Protein AF-A0A9K3D9S5-F1 (afdb_monomer)

Nearest PDB structures (foldseek):
  8j07-assembly1_5  TM=9.607E-01  e=2.608E-03  Homo sapiens
  8f8t-assembly1_T  TM=8.014E-01  e=4.742E-02  Homo sapiens
  8glv-assembly1_Ez  TM=8.903E-01  e=1.440E-01  Chlamydomonas reinhardtii
  8j07-assembly1_w  TM=8.691E-01  e=1.273E-01  Homo sapiens
  4k17-assembly2_B  TM=8.484E-01  e=1.354E-01  Mus musculus

Radius of gyration: 22.98 Å; Cα contacts (8 Å, |Δi|>4): 106; chains: 1; bounding box: 52×27×64 Å

Mean predicted aligned error: 9.35 Å

pLDDT: mean 83.6, std 6.86, range [53.78, 91.06]

Secondary structure (DSSP, 8-state):
-HHHHHHHGGG-TT--EEE-TTS--HHHHHHHHHHHHTT-SS--EEE-TTS---HHHHHHHHHHHHHHHHHHHHHHHHHHHHHHHHHHHHHHHHHHHHHHHH--

Solvent-accessible surface area (backbone atoms only — not comparable to full-atom values): 5638 Å² total; per-residue (Å²): 109,43,50,61,50,21,70,48,47,44,74,44,78,82,45,40,69,48,79,52,54,66,60,67,42,26,52,74,21,38,47,37,37,40,59,24,49,77,61,36,90,50,44,50,41,77,43,64,52,71,16,72,58,48,69,70,44,54,49,51,39,52,53,52,29,53,49,40,46,50,51,58,53,50,54,56,50,53,54,55,50,53,53,53,48,55,52,50,54,56,59,68,49,48,62,61,53,56,52,54,65,75,76,109

Structure (mmCIF, N/CA/C/O backbone):
data_AF-A0A9K3D9S5-F1
#
_entry.id   AF-A0A9K3D9S5-F1
#
loop_
_atom_site.group_PDB
_atom_site.id
_atom_site.type_symbol
_atom_site.label_atom_id
_atom_site.label_alt_id
_atom_site.label_comp_id
_atom_site.label_asym_id
_atom_site.label_entity_id
_atom_site.label_seq_id
_atom_site.pdbx_PDB_ins_code
_atom_site.Cartn_x
_atom_site.Cartn_y
_atom_site.Cartn_z
_atom_site.occupancy
_atom_site.B_iso_or_equiv
_atom_site.auth_seq_id
_atom_site.auth_comp_id
_atom_site.auth_asym_id
_atom_site.auth_atom_id
_atom_site.pdbx_PDB_model_num
ATOM 1 N N . GLY A 1 1 ? 7.074 -7.805 -15.123 1.00 76.38 1 GLY A N 1
ATOM 2 C CA . GLY A 1 1 ? 7.159 -8.098 -13.678 1.00 76.38 1 GLY A CA 1
ATOM 3 C C . GLY A 1 1 ? 6.145 -7.301 -12.881 1.00 76.38 1 GLY A C 1
ATOM 4 O O . GLY A 1 1 ? 5.080 -7.820 -12.585 1.00 76.38 1 GLY A O 1
ATOM 5 N N . ALA A 1 2 ? 6.430 -6.028 -12.593 1.00 85.56 2 ALA A N 1
ATOM 6 C CA . ALA A 1 2 ? 5.612 -5.184 -11.710 1.00 85.56 2 ALA A CA 1
ATOM 7 C C . ALA A 1 2 ? 4.119 -5.088 -12.063 1.00 85.56 2 ALA A C 1
ATOM 9 O O . ALA A 1 2 ? 3.283 -5.096 -11.172 1.00 85.56 2 ALA A O 1
ATOM 10 N N . GLN A 1 3 ? 3.771 -5.053 -13.352 1.00 89.00 3 GLN A N 1
ATOM 11 C CA . GLN A 1 3 ? 2.371 -5.039 -13.796 1.00 89.00 3 GLN A CA 1
ATOM 12 C C . GLN A 1 3 ? 1.617 -6.324 -13.430 1.00 89.00 3 GLN A C 1
ATOM 14 O O . GLN A 1 3 ? 0.450 -6.264 -13.062 1.00 89.00 3 GLN A O 1
ATOM 19 N N . ALA A 1 4 ? 2.285 -7.480 -13.488 1.00 89.12 4 ALA A N 1
ATOM 20 C CA . ALA A 1 4 ? 1.686 -8.745 -13.076 1.00 89.12 4 ALA A CA 1
ATOM 21 C C . ALA A 1 4 ? 1.451 -8.763 -11.560 1.00 89.12 4 ALA A C 1
ATOM 23 O O . ALA A 1 4 ? 0.380 -9.165 -11.119 1.00 89.12 4 ALA A O 1
ATOM 24 N N . ILE A 1 5 ? 2.412 -8.246 -10.780 1.00 87.31 5 ILE A N 1
ATOM 25 C CA . ILE A 1 5 ? 2.260 -8.068 -9.328 1.00 87.31 5 ILE A CA 1
ATOM 26 C C . ILE A 1 5 ? 1.079 -7.139 -9.039 1.00 87.31 5 ILE A C 1
ATOM 28 O O . ILE A 1 5 ? 0.200 -7.504 -8.273 1.00 87.31 5 ILE A O 1
ATOM 32 N N . ALA A 1 6 ? 1.011 -5.982 -9.702 1.00 89.25 6 ALA A N 1
ATOM 33 C CA . ALA A 1 6 ? -0.083 -5.027 -9.555 1.00 89.25 6 ALA A CA 1
ATOM 34 C C . ALA A 1 6 ? -1.460 -5.649 -9.847 1.00 89.25 6 ALA A C 1
ATOM 36 O O . ALA A 1 6 ? -2.430 -5.341 -9.167 1.00 89.25 6 ALA A O 1
ATOM 37 N N . HIS A 1 7 ? -1.554 -6.559 -10.817 1.00 90.00 7 HIS A N 1
ATOM 38 C CA . HIS A 1 7 ? -2.816 -7.219 -11.140 1.00 90.00 7 HIS A CA 1
ATOM 39 C C . HIS A 1 7 ? -3.303 -8.174 -10.037 1.00 90.00 7 HIS A C 1
ATOM 41 O O . HIS A 1 7 ? -4.504 -8.283 -9.800 1.00 90.00 7 HIS A O 1
ATOM 47 N N . ILE A 1 8 ? -2.386 -8.867 -9.355 1.00 89.19 8 ILE A N 1
ATOM 48 C CA . ILE A 1 8 ? -2.740 -9.833 -8.304 1.00 89.19 8 ILE A CA 1
ATOM 49 C C . ILE A 1 8 ? -2.792 -9.211 -6.906 1.00 89.19 8 ILE A C 1
ATOM 51 O O . ILE A 1 8 ? -3.460 -9.765 -6.036 1.00 89.19 8 ILE A O 1
ATOM 55 N N . LEU A 1 9 ? -2.130 -8.068 -6.694 1.00 87.62 9 LEU A N 1
ATOM 56 C CA . LEU A 1 9 ? -1.970 -7.422 -5.388 1.00 87.62 9 LEU A CA 1
ATOM 57 C C . LEU A 1 9 ? -3.296 -7.216 -4.629 1.00 87.62 9 LEU A C 1
ATOM 59 O O . LEU A 1 9 ? -3.349 -7.606 -3.463 1.00 87.62 9 LEU A O 1
ATOM 63 N N . PRO A 1 10 ? -4.391 -6.733 -5.258 1.00 88.25 10 PRO A N 1
ATOM 64 C CA . PRO A 1 10 ? -5.674 -6.534 -4.572 1.00 88.25 10 PRO A CA 1
ATOM 65 C C . PRO A 1 10 ? -6.316 -7.833 -4.066 1.00 88.25 10 PRO A C 1
ATOM 67 O O . PRO A 1 10 ? -7.145 -7.815 -3.163 1.00 88.25 10 PRO A O 1
ATOM 70 N N . ARG A 1 11 ? -5.944 -8.984 -4.641 1.00 88.38 11 ARG A N 1
ATOM 71 C CA . ARG A 1 11 ? -6.454 -10.302 -4.229 1.00 88.38 11 ARG A CA 1
ATOM 72 C C . ARG A 1 11 ? -5.661 -10.893 -3.062 1.00 88.38 11 ARG A C 1
ATOM 74 O O . ARG A 1 11 ? -6.085 -11.890 -2.483 1.00 88.38 11 ARG A O 1
ATOM 81 N N . MET A 1 12 ? -4.513 -10.311 -2.713 1.00 86.06 12 MET A N 1
ATOM 82 C CA . MET A 1 12 ? -3.635 -10.801 -1.650 1.00 86.06 12 MET A CA 1
ATOM 83 C C . MET A 1 12 ? -4.068 -10.235 -0.291 1.00 86.06 12 MET A C 1
ATOM 85 O O . MET A 1 12 ? -3.355 -9.455 0.333 1.00 86.06 12 MET A O 1
ATOM 89 N N . VAL A 1 13 ? -5.237 -10.671 0.186 1.00 82.62 13 VAL A N 1
ATOM 90 C CA . VAL A 1 13 ? -5.902 -10.169 1.409 1.00 82.62 13 VAL A CA 1
ATOM 91 C C . VAL A 1 13 ? -5.155 -10.429 2.720 1.00 82.62 13 VAL A C 1
ATOM 93 O O . VAL A 1 13 ? -5.596 -9.975 3.765 1.00 82.62 13 VAL A O 1
ATOM 96 N N . SER A 1 14 ? -4.046 -11.165 2.704 1.00 85.38 14 SER A N 1
ATOM 97 C CA . SER A 1 14 ? -3.205 -11.402 3.890 1.00 85.38 14 SER A CA 1
ATOM 98 C C . SER A 1 14 ? -1.841 -10.720 3.791 1.00 85.38 14 SER A C 1
ATOM 100 O O . SER A 1 14 ? -1.047 -10.796 4.726 1.00 85.38 14 SER A O 1
ATOM 102 N N . LEU A 1 15 ? -1.535 -10.080 2.659 1.00 86.12 15 LEU A N 1
ATOM 103 C CA . LEU A 1 15 ? -0.243 -9.449 2.442 1.00 86.12 15 LEU A CA 1
ATOM 104 C C . LEU A 1 15 ? -0.216 -8.095 3.155 1.00 86.12 15 LEU A C 1
ATOM 106 O O . LEU A 1 15 ? -1.026 -7.219 2.875 1.00 86.12 15 LEU A O 1
ATOM 110 N N . THR A 1 16 ? 0.729 -7.923 4.0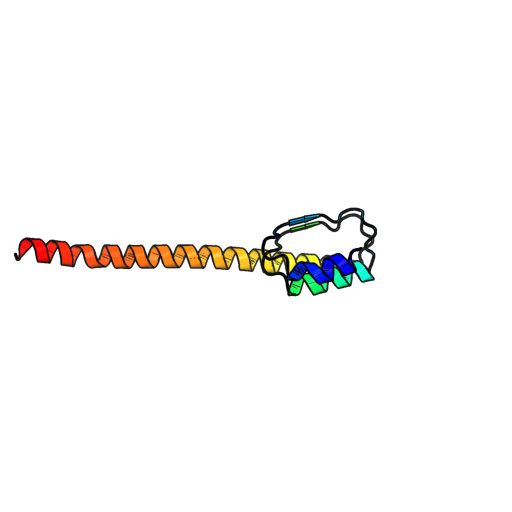76 1.00 86.75 16 THR A N 1
ATOM 111 C CA . THR A 1 16 ? 0.896 -6.680 4.849 1.00 86.75 16 THR A CA 1
ATOM 112 C C . THR A 1 16 ? 2.126 -5.891 4.417 1.00 86.75 16 THR A C 1
ATOM 114 O O . THR A 1 16 ? 2.157 -4.663 4.521 1.00 86.75 16 THR A O 1
ATOM 117 N N . SER A 1 17 ? 3.139 -6.594 3.907 1.00 87.50 17 SER A N 1
ATOM 118 C CA . SER A 1 17 ? 4.426 -6.038 3.500 1.00 87.50 17 SER A CA 1
ATOM 119 C C . SER A 1 17 ? 4.887 -6.637 2.175 1.00 87.50 17 SER A C 1
ATOM 121 O O . SER A 1 17 ? 4.879 -7.855 2.012 1.00 87.50 17 SER A O 1
ATOM 123 N N . LEU A 1 18 ? 5.339 -5.789 1.252 1.00 88.94 18 LEU A N 1
ATOM 124 C CA . LEU A 1 18 ? 5.926 -6.194 -0.025 1.00 88.94 18 LEU A CA 1
ATOM 125 C C . LEU A 1 18 ? 7.252 -5.453 -0.248 1.00 88.94 18 LEU A C 1
ATOM 127 O O . LEU A 1 18 ? 7.318 -4.231 -0.124 1.00 88.94 18 LEU A O 1
ATOM 131 N N . ASN A 1 19 ? 8.313 -6.182 -0.594 1.00 89.75 19 ASN A N 1
ATOM 132 C CA . ASN A 1 19 ? 9.593 -5.598 -0.986 1.00 89.75 19 ASN A CA 1
ATOM 133 C C . ASN A 1 19 ? 9.858 -5.891 -2.460 1.00 89.75 19 ASN A C 1
ATOM 135 O O . ASN A 1 19 ? 9.916 -7.048 -2.867 1.00 89.75 19 ASN A O 1
ATOM 139 N N . VAL A 1 20 ? 10.012 -4.832 -3.245 1.00 87.81 20 VAL A N 1
ATOM 140 C CA . VAL A 1 20 ? 10.356 -4.899 -4.667 1.00 87.81 20 VAL A CA 1
ATOM 141 C C . VAL A 1 20 ? 11.559 -4.011 -4.973 1.00 87.81 20 VAL A C 1
ATOM 143 O O . VAL A 1 20 ? 11.713 -3.542 -6.094 1.00 87.81 20 VAL A O 1
ATOM 146 N N . THR A 1 21 ? 12.420 -3.751 -3.988 1.00 89.69 21 THR A N 1
ATOM 147 C CA . THR A 1 21 ? 13.637 -2.939 -4.142 1.00 89.69 21 THR A CA 1
ATOM 148 C C . THR A 1 21 ? 14.524 -3.478 -5.265 1.00 89.69 21 THR A C 1
ATOM 150 O O . THR A 1 21 ? 14.648 -4.688 -5.406 1.00 89.69 21 THR A O 1
ATOM 153 N N . ASP A 1 22 ? 15.111 -2.585 -6.063 1.00 88.75 22 ASP A N 1
ATOM 154 C CA . ASP A 1 22 ? 16.073 -2.927 -7.125 1.00 88.75 22 ASP A CA 1
ATOM 155 C C . ASP A 1 22 ? 15.546 -3.916 -8.188 1.00 88.75 22 ASP A C 1
ATOM 157 O O . ASP A 1 22 ? 16.219 -4.850 -8.609 1.00 88.75 22 ASP A O 1
ATOM 161 N N . ASN A 1 23 ? 14.295 -3.730 -8.625 1.00 88.25 23 ASN A N 1
ATOM 162 C CA . ASN A 1 23 ? 13.643 -4.574 -9.638 1.00 88.25 23 ASN A CA 1
ATOM 163 C C . ASN A 1 23 ? 13.436 -3.863 -10.985 1.00 88.25 23 ASN A C 1
ATOM 165 O O . ASN A 1 23 ? 12.673 -4.342 -11.829 1.00 88.25 23 ASN A O 1
ATOM 169 N N . ASN A 1 24 ? 14.077 -2.706 -11.181 1.00 86.62 24 ASN A N 1
ATOM 170 C CA . ASN A 1 24 ? 13.977 -1.883 -12.388 1.00 86.62 24 ASN A CA 1
ATOM 171 C C . ASN A 1 24 ? 12.525 -1.707 -12.890 1.00 86.62 24 ASN A C 1
ATOM 173 O O . ASN A 1 24 ? 12.233 -1.818 -14.082 1.00 86.62 24 ASN A O 1
ATOM 177 N N . ILE A 1 25 ? 11.591 -1.482 -11.958 1.00 88.50 25 ILE A N 1
ATOM 178 C CA . ILE A 1 25 ? 10.145 -1.421 -12.226 1.00 88.50 25 ILE A CA 1
ATOM 179 C C . ILE A 1 25 ? 9.796 -0.344 -13.268 1.00 88.50 25 ILE A C 1
ATOM 181 O O . ILE A 1 25 ? 8.885 -0.545 -14.082 1.00 88.50 25 ILE A O 1
ATOM 185 N N . GLY A 1 26 ? 10.513 0.785 -13.235 1.00 87.56 26 GLY A N 1
ATOM 186 C CA . GLY A 1 26 ? 10.303 1.933 -14.111 1.00 87.56 26 GLY A CA 1
ATOM 187 C C . GLY A 1 26 ? 8.939 2.605 -13.915 1.00 87.56 26 GLY A C 1
ATOM 188 O O . GLY A 1 26 ? 8.112 2.196 -13.100 1.00 87.56 26 GLY A O 1
ATOM 189 N N . GLU A 1 27 ? 8.670 3.647 -14.698 1.00 87.94 27 GLU A N 1
ATOM 190 C CA . GLU A 1 27 ? 7.444 4.448 -14.583 1.00 87.94 27 GLU A CA 1
ATOM 191 C C . GLU A 1 27 ? 6.159 3.625 -14.757 1.00 87.94 27 GLU A C 1
ATOM 193 O O . GLU A 1 27 ? 5.293 3.634 -13.883 1.00 87.94 27 GLU A O 1
ATOM 198 N N . LYS A 1 28 ? 6.042 2.860 -15.851 1.00 89.75 28 LYS A N 1
ATOM 199 C CA . LYS A 1 28 ? 4.820 2.094 -16.162 1.00 89.75 28 LYS A CA 1
ATOM 200 C C . LYS A 1 28 ? 4.500 1.044 -15.100 1.00 89.75 28 LYS A C 1
ATOM 202 O O . LYS A 1 28 ? 3.334 0.831 -14.771 1.00 89.75 28 LYS A O 1
ATOM 207 N N . GLY A 1 29 ? 5.523 0.364 -14.585 1.00 89.19 29 GLY A N 1
ATOM 208 C CA . GLY A 1 29 ? 5.351 -0.620 -13.524 1.00 89.19 29 GLY A CA 1
ATOM 209 C C . GLY A 1 29 ? 4.988 0.034 -12.191 1.00 89.19 29 GLY A C 1
ATOM 210 O O . GLY A 1 29 ? 4.139 -0.485 -11.468 1.00 89.19 29 GLY A O 1
ATOM 211 N N . GLY A 1 30 ? 5.572 1.196 -11.897 1.00 89.38 30 GLY A N 1
ATOM 212 C CA . GLY A 1 30 ? 5.286 1.957 -10.687 1.00 89.38 30 GLY A CA 1
ATOM 213 C C . GLY A 1 30 ? 3.872 2.520 -10.671 1.00 89.38 30 GLY A C 1
ATOM 214 O O . GLY A 1 30 ? 3.188 2.417 -9.658 1.00 89.38 30 GLY A O 1
ATOM 215 N N . GLN A 1 31 ? 3.407 3.056 -11.802 1.00 90.19 31 GLN A N 1
ATOM 216 C CA . GLN A 1 31 ? 2.036 3.540 -11.947 1.00 90.19 31 GLN A CA 1
ATOM 217 C C . GLN A 1 31 ? 1.028 2.402 -11.741 1.00 90.19 31 GLN A C 1
ATOM 219 O O . GLN A 1 31 ? 0.039 2.574 -11.032 1.00 90.19 31 GLN A O 1
ATOM 224 N N . ALA A 1 32 ? 1.304 1.221 -12.306 1.00 91.06 32 ALA A N 1
ATOM 225 C CA . ALA A 1 32 ? 0.468 0.042 -12.104 1.00 91.06 32 ALA A CA 1
ATOM 226 C C . ALA A 1 32 ? 0.400 -0.356 -10.620 1.00 91.06 32 ALA A C 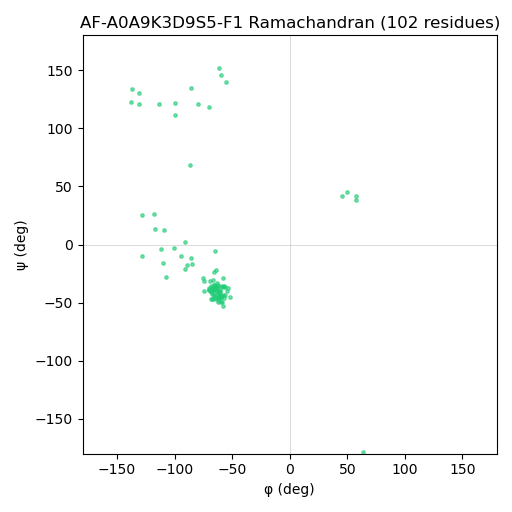1
ATOM 228 O O . ALA A 1 32 ? -0.693 -0.581 -10.106 1.00 91.06 32 ALA A O 1
ATOM 229 N N . LEU A 1 33 ? 1.541 -0.386 -9.920 1.00 89.81 33 LEU A N 1
ATOM 230 C CA . LEU A 1 33 ? 1.584 -0.658 -8.478 1.00 89.81 33 LEU A CA 1
ATOM 231 C C . LEU A 1 33 ? 0.821 0.398 -7.671 1.00 89.81 33 LEU A C 1
ATOM 233 O O . LEU A 1 33 ? 0.032 0.033 -6.807 1.00 89.81 33 LEU A O 1
ATOM 237 N N . SER A 1 34 ? 1.002 1.686 -7.977 1.00 88.19 34 SER A N 1
ATOM 238 C CA . SER A 1 34 ? 0.284 2.776 -7.305 1.00 88.19 34 SER A CA 1
ATOM 239 C C . SER A 1 34 ? -1.231 2.630 -7.444 1.00 88.19 34 SER A C 1
ATOM 241 O O . SER A 1 34 ? -1.947 2.800 -6.465 1.00 88.19 34 SER A O 1
ATOM 243 N N . ASN A 1 35 ? -1.721 2.291 -8.638 1.00 89.44 35 ASN A N 1
ATOM 244 C CA . ASN A 1 35 ? -3.152 2.108 -8.875 1.00 89.44 35 ASN A CA 1
ATOM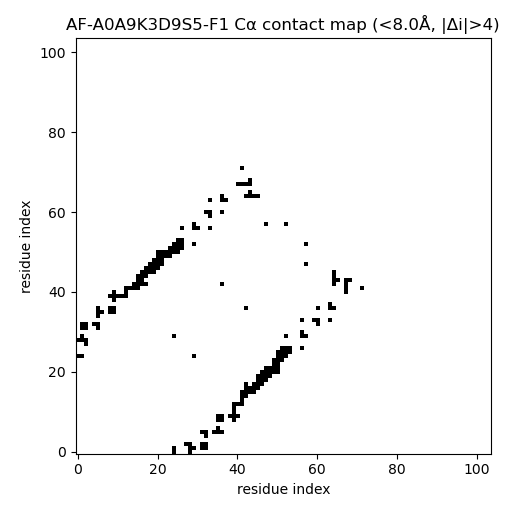 245 C C . ASN A 1 35 ? -3.687 0.846 -8.183 1.00 89.44 35 ASN A C 1
ATOM 247 O O . ASN A 1 35 ? -4.785 0.862 -7.637 1.00 89.44 35 ASN A O 1
ATOM 251 N N . ALA A 1 36 ? -2.915 -0.243 -8.181 1.00 89.94 36 ALA A N 1
ATOM 252 C CA . ALA A 1 36 ? -3.305 -1.486 -7.521 1.00 89.94 36 ALA A CA 1
ATOM 253 C C . ALA A 1 36 ? -3.396 -1.345 -5.998 1.00 89.94 36 ALA A C 1
ATOM 255 O O . ALA A 1 36 ? -4.274 -1.950 -5.385 1.00 89.94 36 ALA A O 1
ATOM 256 N N . LEU A 1 37 ? -2.524 -0.530 -5.393 1.00 87.69 37 LEU A N 1
ATOM 257 C CA . LEU A 1 37 ? -2.565 -0.260 -3.958 1.00 87.69 37 LEU A CA 1
ATOM 258 C C . LEU A 1 37 ? -3.915 0.305 -3.521 1.00 87.69 37 LEU A C 1
ATOM 260 O O . LEU A 1 37 ? -4.384 -0.098 -2.474 1.00 87.69 37 LEU A O 1
ATOM 264 N N . VAL A 1 38 ? -4.586 1.129 -4.328 1.00 85.12 38 VAL A N 1
ATOM 265 C CA . VAL A 1 38 ? -5.917 1.671 -3.985 1.00 85.12 38 VAL A CA 1
ATOM 266 C C . VAL A 1 38 ? -6.953 0.565 -3.726 1.00 85.12 38 VAL A C 1
ATOM 268 O O . VAL A 1 38 ? -7.876 0.751 -2.944 1.00 85.12 38 VAL A O 1
ATOM 271 N N . GLY A 1 39 ? -6.803 -0.602 -4.361 1.00 83.25 39 GLY A N 1
ATOM 272 C CA . GLY A 1 39 ? -7.665 -1.768 -4.138 1.00 83.25 39 GLY A CA 1
ATOM 273 C C . GLY A 1 39 ? -7.175 -2.727 -3.049 1.00 83.25 39 GLY A C 1
ATOM 274 O O . GLY A 1 39 ? -7.774 -3.784 -2.867 1.00 83.25 39 GLY A O 1
ATOM 275 N N . CYS A 1 40 ? -6.070 -2.421 -2.367 1.00 84.31 40 CYS A N 1
ATOM 276 C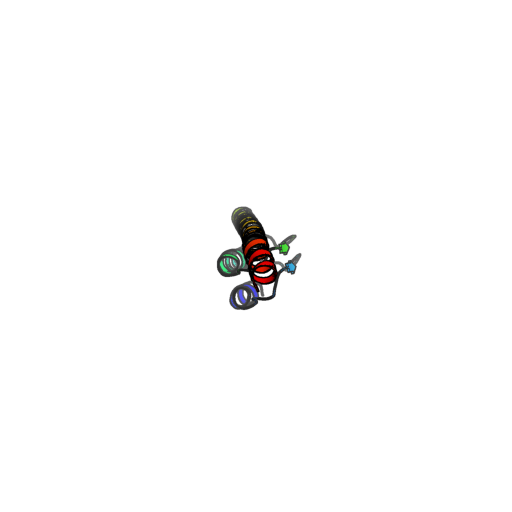 CA . CYS A 1 40 ? -5.490 -3.269 -1.330 1.00 84.31 40 CYS A CA 1
ATOM 277 C C . CYS A 1 40 ? -5.893 -2.749 0.048 1.00 84.31 40 CYS A C 1
ATOM 279 O O . CYS A 1 40 ? -5.534 -1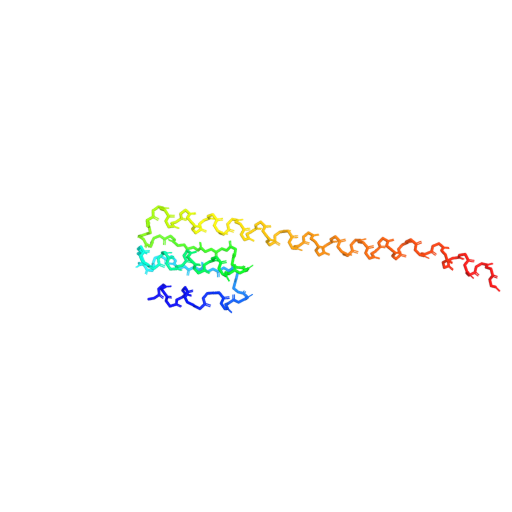.648 0.417 1.00 84.31 40 CYS A O 1
ATOM 281 N N . ASN A 1 41 ? -6.544 -3.568 0.860 1.00 75.88 41 ASN A N 1
ATOM 282 C CA . ASN A 1 41 ? -7.050 -3.167 2.178 1.00 75.88 41 ASN A CA 1
ATOM 283 C C . ASN A 1 41 ? -6.103 -3.481 3.352 1.00 75.88 41 ASN A C 1
ATOM 285 O O . ASN A 1 41 ? -6.355 -3.049 4.470 1.00 75.88 41 ASN A O 1
ATOM 289 N N . ARG A 1 42 ? -5.022 -4.248 3.136 1.00 80.44 42 ARG A N 1
ATOM 290 C CA . ARG A 1 42 ? -4.130 -4.690 4.232 1.00 80.44 42 ARG A CA 1
ATOM 291 C C . ARG A 1 42 ? -2.642 -4.426 4.041 1.00 80.44 42 ARG A C 1
ATOM 293 O O . ARG A 1 42 ? -1.878 -4.572 4.995 1.00 80.44 42 ARG A O 1
ATOM 300 N N . ILE A 1 43 ? -2.209 -4.011 2.848 1.00 85.25 43 ILE A N 1
ATOM 301 C CA . ILE A 1 43 ? -0.816 -3.602 2.645 1.00 85.25 43 ILE A CA 1
ATOM 302 C C . ILE A 1 43 ? -0.574 -2.284 3.382 1.00 85.25 43 ILE A C 1
ATOM 304 O O . ILE A 1 43 ? -1.152 -1.250 3.051 1.00 85.25 43 ILE A O 1
ATOM 308 N N . ILE A 1 44 ? 0.347 -2.334 4.340 1.00 82.31 44 ILE A N 1
ATOM 309 C CA . ILE A 1 44 ? 0.807 -1.180 5.123 1.00 82.31 44 ILE A CA 1
ATOM 310 C C . ILE A 1 44 ? 2.246 -0.794 4.778 1.00 82.31 44 ILE A C 1
ATOM 312 O O . ILE A 1 44 ? 2.696 0.305 5.105 1.00 82.31 44 ILE A O 1
ATOM 316 N N . LYS A 1 45 ? 2.987 -1.685 4.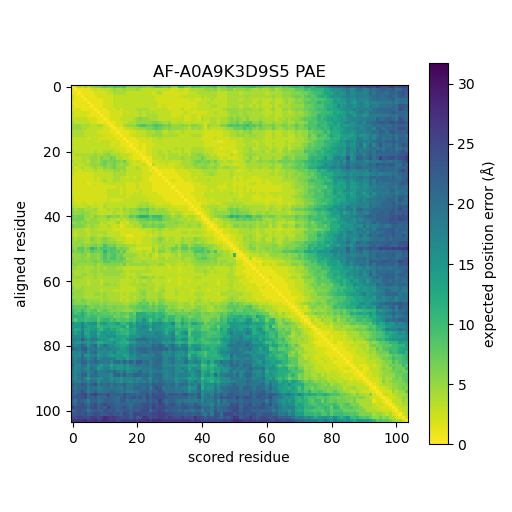108 1.00 84.75 45 LYS A N 1
ATOM 317 C CA . LYS A 1 45 ? 4.388 -1.460 3.759 1.00 84.75 45 LYS A CA 1
ATOM 318 C C . LYS A 1 45 ? 4.692 -1.929 2.336 1.00 84.75 45 LYS A C 1
ATOM 320 O O . LYS A 1 45 ? 4.536 -3.102 2.013 1.00 84.75 45 LYS A O 1
ATOM 325 N N . LEU A 1 46 ? 5.189 -1.019 1.502 1.00 87.56 46 LEU A N 1
ATOM 326 C CA . LEU A 1 46 ? 5.746 -1.334 0.187 1.00 87.56 46 LEU A CA 1
ATOM 327 C C . LEU A 1 46 ? 7.112 -0.659 0.037 1.00 87.56 46 LEU A C 1
ATOM 329 O O . LEU A 1 46 ? 7.221 0.564 0.129 1.00 87.56 46 LEU A O 1
ATOM 333 N N . GLU A 1 47 ? 8.155 -1.452 -0.200 1.00 87.00 47 GLU A N 1
ATOM 334 C CA . GLU A 1 47 ? 9.509 -0.952 -0.446 1.00 87.00 47 GLU A CA 1
ATOM 335 C C . GLU A 1 47 ? 9.812 -0.950 -1.947 1.00 87.00 47 GLU A C 1
ATOM 337 O O . GLU A 1 47 ? 9.951 -2.001 -2.568 1.00 87.00 47 GLU A O 1
ATOM 342 N N . THR A 1 48 ? 9.924 0.247 -2.527 1.00 85.31 48 THR A N 1
ATOM 343 C CA . THR A 1 48 ? 10.191 0.456 -3.960 1.00 85.31 48 THR A CA 1
ATOM 344 C C . THR A 1 48 ? 11.506 1.194 -4.216 1.00 85.31 48 THR A C 1
ATOM 346 O O . THR A 1 48 ? 11.647 1.897 -5.219 1.00 85.31 48 THR A O 1
ATOM 349 N N . LYS A 1 49 ? 12.480 1.093 -3.304 1.00 83.38 49 LYS A N 1
ATOM 350 C CA . LYS A 1 49 ? 13.777 1.773 -3.461 1.00 83.38 49 LYS A CA 1
ATOM 351 C C . LYS A 1 49 ? 14.483 1.265 -4.725 1.00 83.38 49 LYS A C 1
ATOM 353 O O . LYS A 1 49 ? 14.251 0.137 -5.143 1.00 83.38 49 LYS A O 1
ATOM 358 N N . LEU A 1 50 ? 15.323 2.097 -5.342 1.00 81.62 50 LEU A N 1
ATOM 359 C CA . LEU A 1 50 ? 16.155 1.701 -6.492 1.00 81.62 50 LEU A CA 1
ATOM 360 C C . LEU A 1 50 ? 15.360 1.152 -7.702 1.00 81.62 50 LEU A C 1
ATOM 362 O O . LEU A 1 50 ? 15.775 0.212 -8.356 1.00 81.62 50 LEU A O 1
ATOM 366 N N . ASN A 1 51 ? 14.189 1.720 -8.013 1.00 84.06 51 ASN A N 1
ATOM 367 C CA . ASN A 1 51 ? 13.323 1.228 -9.100 1.00 84.06 51 ASN A CA 1
ATOM 368 C C . ASN A 1 51 ? 13.088 2.211 -10.251 1.00 84.06 51 ASN A C 1
ATOM 370 O O . ASN A 1 51 ? 12.178 2.001 -11.055 1.00 84.06 51 ASN A O 1
ATOM 374 N N . SER A 1 52 ? 13.881 3.284 -10.326 1.00 86.00 52 SER A N 1
ATOM 375 C CA . SER A 1 52 ? 13.733 4.336 -11.343 1.00 86.00 52 SER A CA 1
ATOM 376 C C . SER A 1 52 ? 12.287 4.849 -11.444 1.00 86.00 52 SER A C 1
ATOM 378 O O . SER A 1 52 ? 11.715 4.958 -12.527 1.00 86.00 52 SER A O 1
ATOM 380 N N . LEU A 1 53 ? 11.666 5.103 -10.286 1.00 86.25 53 LEU A N 1
ATOM 381 C CA . LEU A 1 53 ? 10.293 5.591 -10.199 1.00 86.25 53 LEU A CA 1
ATOM 382 C C . LEU A 1 53 ? 10.253 7.119 -10.309 1.00 86.25 53 LEU A C 1
ATOM 384 O O . LEU A 1 53 ? 11.011 7.788 -9.602 1.00 86.25 53 LEU A O 1
ATOM 388 N N . PRO A 1 54 ? 9.339 7.692 -11.112 1.00 86.25 54 PRO A N 1
ATOM 389 C CA . PRO A 1 54 ? 9.089 9.125 -11.090 1.00 86.25 54 PRO A CA 1
ATOM 390 C C . PRO A 1 54 ? 8.639 9.578 -9.700 1.00 86.25 54 PRO A C 1
ATOM 392 O O . PRO A 1 54 ? 7.895 8.873 -9.011 1.00 86.25 54 PRO A O 1
ATOM 395 N N . PHE A 1 55 ? 9.025 10.794 -9.311 1.00 84.69 55 PHE A N 1
ATOM 396 C CA . PHE A 1 55 ? 8.679 11.364 -8.005 1.00 84.69 55 PHE A CA 1
ATOM 397 C C . PHE A 1 55 ? 7.165 11.352 -7.730 1.00 84.69 55 PHE A C 1
ATOM 399 O O . PHE A 1 55 ? 6.744 11.024 -6.624 1.00 84.69 55 PHE A O 1
ATOM 406 N N . GLY A 1 56 ? 6.338 11.642 -8.743 1.00 86.50 56 GLY A N 1
ATOM 407 C CA . GLY A 1 56 ? 4.877 11.615 -8.612 1.00 86.50 56 GLY A CA 1
ATOM 408 C C . GLY A 1 56 ? 4.330 10.233 -8.241 1.00 86.50 56 G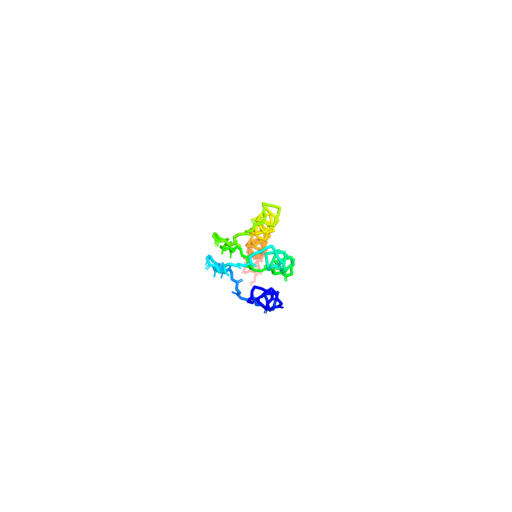LY A C 1
ATOM 409 O O . GLY A 1 56 ? 3.492 10.123 -7.348 1.00 86.50 56 GLY A O 1
ATOM 410 N N . VAL A 1 57 ? 4.868 9.177 -8.856 1.00 87.25 57 VAL A N 1
ATOM 411 C CA . VAL A 1 57 ? 4.484 7.786 -8.576 1.00 87.25 57 VAL A CA 1
ATOM 412 C C . VAL A 1 57 ? 4.920 7.380 -7.170 1.00 87.25 57 VAL A C 1
ATOM 414 O O . VAL A 1 57 ? 4.119 6.849 -6.403 1.00 87.25 57 VAL A O 1
ATOM 417 N N . ALA A 1 58 ? 6.169 7.676 -6.797 1.00 86.19 58 ALA A N 1
ATOM 418 C CA . ALA A 1 58 ? 6.680 7.375 -5.460 1.00 86.19 58 ALA A CA 1
ATOM 419 C C . ALA A 1 58 ? 5.872 8.090 -4.361 1.00 86.19 58 ALA A C 1
ATOM 421 O O . ALA A 1 58 ? 5.551 7.489 -3.334 1.00 86.19 58 ALA A O 1
ATOM 422 N N . LYS A 1 59 ? 5.487 9.352 -4.597 1.00 87.56 59 LYS A N 1
ATOM 423 C CA . LYS A 1 59 ? 4.624 10.122 -3.695 1.00 87.56 59 LYS A CA 1
ATOM 424 C C . LYS A 1 59 ? 3.228 9.506 -3.578 1.00 87.56 59 LYS A C 1
ATOM 426 O O . LYS A 1 59 ? 2.748 9.349 -2.461 1.00 87.56 59 LYS A O 1
ATOM 431 N N . GLY A 1 60 ? 2.602 9.123 -4.694 1.00 86.75 60 GLY A N 1
ATOM 432 C CA . GLY A 1 60 ? 1.283 8.476 -4.697 1.00 86.75 60 GLY A CA 1
ATOM 433 C C . GLY A 1 60 ? 1.265 7.170 -3.899 1.00 86.75 60 GLY A C 1
ATOM 434 O O . GLY A 1 60 ? 0.392 6.969 -3.052 1.00 86.75 60 GLY A O 1
ATOM 435 N N . ILE A 1 61 ? 2.290 6.333 -4.088 1.00 86.38 61 ILE A N 1
ATOM 436 C CA . ILE A 1 61 ? 2.490 5.104 -3.308 1.00 86.38 61 ILE A CA 1
ATOM 437 C C . ILE A 1 61 ? 2.606 5.429 -1.814 1.00 86.38 61 ILE A C 1
ATOM 439 O O . ILE A 1 61 ? 1.905 4.837 -0.997 1.00 86.38 61 ILE A O 1
ATOM 443 N N . HIS A 1 62 ? 3.452 6.394 -1.447 1.00 85.19 62 HIS A N 1
ATOM 444 C CA . HIS A 1 62 ? 3.652 6.772 -0.048 1.00 85.19 62 HIS A CA 1
ATOM 445 C C . HIS A 1 62 ? 2.369 7.299 0.615 1.00 85.19 62 HIS A C 1
ATOM 447 O O . HIS A 1 62 ? 2.031 6.883 1.726 1.00 85.19 62 HIS A O 1
ATOM 453 N N . SER A 1 63 ? 1.627 8.176 -0.066 1.00 86.38 63 SER A N 1
ATOM 454 C CA . SER A 1 63 ? 0.348 8.702 0.424 1.00 86.38 63 SER A CA 1
ATOM 455 C C . SER A 1 63 ? -0.690 7.597 0.634 1.00 86.38 63 SER A C 1
ATOM 457 O O . SER A 1 63 ? -1.333 7.570 1.680 1.00 86.38 63 SER A O 1
ATOM 459 N N . THR A 1 64 ? -0.797 6.651 -0.302 1.00 87.31 64 THR A N 1
ATOM 460 C CA . THR A 1 64 ? -1.748 5.528 -0.210 1.00 87.31 64 THR A CA 1
ATOM 461 C C . THR A 1 64 ? -1.425 4.610 0.973 1.00 87.31 64 THR A C 1
ATOM 463 O O . THR A 1 64 ? -2.297 4.297 1.775 1.00 87.31 64 THR A O 1
ATOM 466 N N . LEU A 1 65 ? -0.150 4.251 1.166 1.00 86.06 65 LEU A N 1
ATOM 467 C CA . LEU A 1 65 ? 0.273 3.433 2.315 1.00 86.06 65 LEU A CA 1
ATOM 468 C C . LEU A 1 65 ? 0.032 4.132 3.658 1.00 86.06 65 LEU A C 1
ATOM 470 O O . LEU A 1 65 ? -0.254 3.482 4.662 1.00 86.06 65 LEU A O 1
ATOM 474 N N . THR A 1 66 ? 0.159 5.459 3.680 1.00 85.56 66 THR A N 1
ATOM 475 C CA . THR A 1 66 ? -0.095 6.256 4.883 1.00 85.56 66 THR A CA 1
ATOM 476 C C . THR A 1 66 ? -1.583 6.240 5.236 1.00 85.56 66 THR A C 1
ATOM 478 O O . THR A 1 66 ? -1.915 6.081 6.409 1.00 85.56 66 THR A O 1
ATOM 481 N N . ALA A 1 67 ? -2.464 6.324 4.232 1.00 84.38 67 ALA A N 1
ATOM 482 C CA . ALA A 1 67 ? -3.907 6.173 4.408 1.00 84.38 67 ALA A CA 1
ATOM 483 C C . ALA A 1 67 ? -4.280 4.773 4.925 1.00 84.38 67 ALA A C 1
ATOM 485 O O . ALA A 1 67 ? -4.924 4.680 5.966 1.00 84.38 67 ALA A O 1
ATOM 486 N N . HIS A 1 68 ? -3.777 3.691 4.317 1.00 84.19 68 HIS A N 1
ATOM 487 C CA . HIS A 1 68 ? -4.057 2.334 4.817 1.00 84.19 68 HIS A CA 1
ATOM 488 C C . HIS A 1 68 ? -3.564 2.106 6.244 1.00 84.19 68 HIS A C 1
ATOM 490 O O . HIS A 1 68 ? -4.203 1.411 7.027 1.00 84.19 68 HIS A O 1
ATOM 496 N N . ARG A 1 69 ? -2.417 2.689 6.615 1.00 79.25 69 ARG A N 1
ATOM 497 C CA . ARG A 1 69 ? -1.920 2.607 7.992 1.00 79.25 69 ARG A CA 1
ATOM 498 C C . ARG A 1 69 ? -2.839 3.336 8.972 1.00 79.25 69 ARG A C 1
ATOM 500 O O . ARG A 1 69 ? -2.948 2.902 10.115 1.00 79.25 69 ARG A O 1
ATOM 507 N N . ALA A 1 70 ? -3.453 4.443 8.560 1.00 77.38 70 ALA A N 1
ATOM 508 C CA . ALA A 1 70 ? -4.439 5.139 9.377 1.00 77.38 70 ALA A CA 1
ATOM 509 C C . ALA A 1 70 ? -5.718 4.300 9.516 1.00 77.38 70 ALA A C 1
ATOM 511 O O . ALA A 1 70 ? -6.165 4.088 10.638 1.00 77.38 70 ALA A O 1
ATOM 512 N N . GLU A 1 71 ? -6.234 3.750 8.415 1.00 75.75 71 GLU A N 1
ATOM 513 C CA . GLU A 1 71 ? -7.417 2.877 8.410 1.00 75.75 71 GLU A CA 1
ATOM 514 C C . GLU A 1 71 ? -7.219 1.620 9.266 1.00 75.75 71 GLU A C 1
ATOM 516 O O . GLU A 1 71 ? -8.062 1.320 10.105 1.00 75.75 71 GLU A O 1
ATOM 521 N N . ALA A 1 72 ? -6.070 0.946 9.156 1.00 73.94 72 ALA A N 1
ATOM 522 C CA . ALA A 1 72 ? -5.759 -0.231 9.970 1.00 73.94 72 ALA A CA 1
ATOM 523 C C . ALA A 1 72 ? -5.785 0.064 11.481 1.00 73.94 72 ALA A C 1
ATOM 525 O O . ALA A 1 72 ? -6.215 -0.777 12.265 1.00 73.94 72 ALA A O 1
ATOM 526 N N . ARG A 1 73 ? -5.357 1.265 11.896 1.00 71.75 73 ARG A N 1
ATOM 527 C CA . ARG A 1 73 ? -5.428 1.694 13.303 1.00 71.75 73 ARG A CA 1
ATOM 528 C C . ARG A 1 73 ? -6.848 2.044 13.739 1.00 71.75 73 ARG A C 1
ATOM 530 O O . ARG A 1 73 ? -7.162 1.874 14.908 1.00 71.75 73 ARG A O 1
ATOM 537 N N . VAL A 1 74 ? -7.686 2.550 12.832 1.00 71.12 74 VAL A N 1
ATOM 538 C CA . VAL A 1 74 ? -9.099 2.828 13.129 1.00 71.12 74 VAL A CA 1
ATOM 539 C C . VAL A 1 74 ? -9.842 1.520 13.393 1.00 71.12 74 VAL A C 1
ATOM 541 O O . VAL A 1 74 ? -10.560 1.437 14.380 1.00 71.12 74 VAL A O 1
ATOM 544 N N . THR A 1 75 ? -9.614 0.477 12.590 1.00 70.56 75 THR A N 1
ATOM 545 C CA . THR A 1 75 ? -10.254 -0.834 12.802 1.00 70.56 75 THR A CA 1
ATOM 546 C C . THR A 1 75 ? -9.894 -1.451 14.157 1.00 70.56 75 THR A C 1
ATOM 548 O O . THR A 1 75 ? -10.782 -1.912 14.863 1.00 70.56 75 THR A O 1
ATOM 551 N N . GLU A 1 76 ? -8.622 -1.390 14.559 1.00 75.81 76 GLU A N 1
ATOM 552 C CA . GLU A 1 76 ? -8.162 -1.903 15.861 1.00 75.81 76 GLU A CA 1
ATOM 553 C C . GLU A 1 76 ? -8.806 -1.156 17.047 1.00 75.81 76 GLU A C 1
ATOM 555 O O . GLU A 1 76 ? -9.161 -1.761 18.056 1.00 75.81 76 GLU A O 1
ATOM 560 N N . VAL A 1 77 ? -9.008 0.161 16.922 1.00 73.81 77 VAL A N 1
ATOM 561 C CA . VAL A 1 77 ? -9.675 0.966 17.958 1.00 73.81 77 VAL A CA 1
ATOM 562 C C . VAL A 1 77 ? -11.171 0.655 18.047 1.00 73.81 77 VAL A C 1
ATOM 564 O O . VAL A 1 77 ? -11.697 0.595 19.155 1.00 73.81 77 VAL A O 1
ATOM 567 N N . GLU A 1 78 ? -11.856 0.444 16.920 1.00 78.38 78 GLU A N 1
ATOM 568 C CA . GLU A 1 78 ? -13.281 0.084 16.923 1.00 78.38 78 GLU A CA 1
ATOM 569 C C . GLU A 1 78 ? -13.524 -1.315 17.519 1.00 78.38 78 GLU A C 1
ATOM 571 O O . GLU A 1 78 ? -14.479 -1.490 18.272 1.00 78.38 78 GLU A O 1
ATOM 576 N N . GLU A 1 79 ? -12.639 -2.288 17.266 1.00 80.44 79 GLU A N 1
ATOM 577 C CA . GLU A 1 79 ? -12.716 -3.621 17.890 1.00 80.44 79 GLU A CA 1
ATOM 578 C C . GLU A 1 79 ? -12.566 -3.542 19.418 1.00 80.44 79 GLU A C 1
ATOM 580 O O . GLU A 1 79 ? -13.402 -4.071 20.151 1.00 80.44 79 GLU A O 1
ATOM 585 N N . LEU A 1 80 ? -11.562 -2.808 19.911 1.00 81.00 80 LEU A N 1
ATOM 586 C CA . LEU A 1 80 ? -11.370 -2.597 21.353 1.00 81.00 80 LEU A CA 1
ATOM 587 C C . LEU A 1 80 ? -12.537 -1.835 21.994 1.00 81.00 80 LEU A C 1
ATOM 589 O O . LEU A 1 80 ? -12.899 -2.092 23.141 1.00 81.00 80 LEU A O 1
ATOM 593 N N . LYS A 1 81 ? -13.130 -0.883 21.270 1.00 86.44 81 LYS A N 1
ATOM 594 C CA . LYS A 1 81 ? -14.274 -0.112 21.760 1.00 86.44 81 LYS A CA 1
ATOM 595 C C . LYS A 1 81 ? -15.514 -0.992 21.933 1.00 86.44 81 LYS A C 1
ATOM 597 O O . LYS A 1 81 ? -16.195 -0.844 22.943 1.00 86.44 81 LYS A O 1
ATOM 602 N N . ALA A 1 82 ? -15.764 -1.917 21.005 1.00 84.12 82 ALA A N 1
ATOM 603 C CA . ALA A 1 82 ? -16.860 -2.878 21.113 1.00 84.12 82 ALA A CA 1
ATOM 604 C C . ALA A 1 82 ? -16.687 -3.819 22.321 1.00 84.12 82 ALA A C 1
ATOM 606 O O . ALA A 1 82 ? -17.650 -4.086 23.034 1.00 84.12 82 ALA A O 1
ATOM 607 N 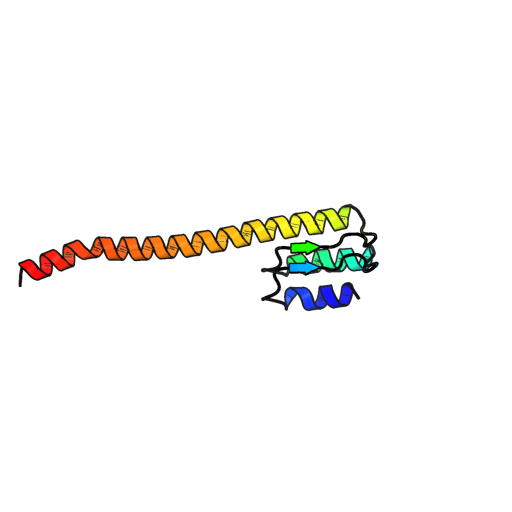N . GLU A 1 83 ? -15.459 -4.270 22.599 1.00 89.50 83 GLU A N 1
ATOM 608 C CA . GLU A 1 83 ? -15.166 -5.113 23.769 1.00 89.50 83 GLU A CA 1
ATOM 609 C C . GLU A 1 83 ? -15.383 -4.363 25.097 1.00 89.50 83 GLU A C 1
ATOM 611 O O . GLU A 1 83 ? -15.932 -4.912 26.052 1.00 89.50 83 GLU A O 1
ATOM 616 N N . VAL A 1 84 ? -15.014 -3.079 25.161 1.00 88.31 84 VAL A N 1
ATOM 617 C CA . VAL A 1 84 ? -15.266 -2.235 26.344 1.00 88.31 84 VAL A CA 1
ATOM 618 C C . VAL A 1 84 ? -16.763 -2.003 26.571 1.00 88.31 84 VAL A C 1
ATOM 620 O O . VAL A 1 84 ? -17.203 -1.954 27.722 1.00 88.31 84 VAL A O 1
ATOM 623 N N . GLU A 1 85 ? -17.547 -1.854 25.504 1.00 90.69 85 GLU A N 1
ATOM 624 C CA . GLU A 1 85 ? -18.999 -1.665 25.590 1.00 90.69 85 GLU A CA 1
ATOM 625 C C . GLU A 1 85 ? -19.691 -2.918 26.154 1.00 90.69 85 GLU A C 1
ATOM 627 O O . GLU A 1 85 ? -20.415 -2.811 27.143 1.00 90.69 85 GLU A O 1
ATOM 632 N N . ASP A 1 86 ? -19.354 -4.110 25.650 1.00 88.44 86 ASP A N 1
ATOM 633 C CA . ASP A 1 86 ? -19.882 -5.395 26.146 1.00 88.44 86 ASP A CA 1
ATOM 634 C C . ASP A 1 86 ? -19.541 -5.652 27.631 1.00 88.44 86 ASP A C 1
ATOM 636 O O . ASP A 1 86 ? -20.384 -6.080 28.431 1.00 88.44 86 ASP A O 1
ATOM 640 N N . LEU A 1 87 ? -18.314 -5.310 28.044 1.00 87.88 87 LEU A N 1
ATOM 641 C CA . LEU A 1 87 ? -17.902 -5.362 29.451 1.00 87.88 87 LEU A CA 1
ATOM 642 C C . LEU A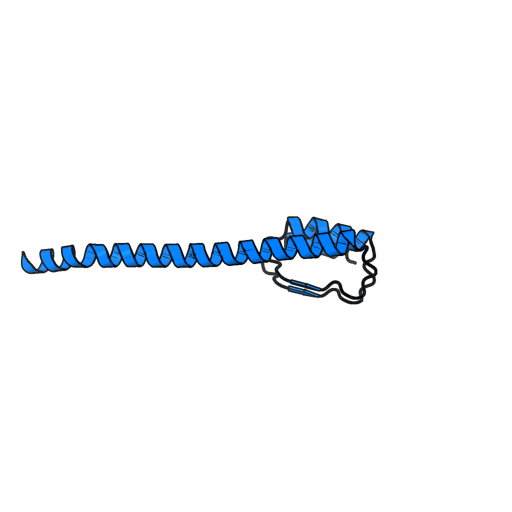 1 87 ? -18.681 -4.366 30.319 1.00 87.88 87 LEU A C 1
ATOM 644 O O . LEU A 1 87 ? -19.029 -4.682 31.460 1.00 87.88 87 LEU A O 1
ATOM 648 N N . THR A 1 88 ? -18.957 -3.168 29.801 1.00 88.69 88 THR A N 1
ATOM 649 C CA . THR A 1 88 ? -19.717 -2.135 30.522 1.00 88.69 88 THR A CA 1
ATOM 650 C C . THR A 1 88 ? -21.159 -2.581 30.745 1.00 88.69 88 THR A C 1
ATOM 652 O O . THR A 1 88 ? -21.665 -2.480 31.868 1.00 88.69 88 THR A O 1
ATOM 655 N N . ASP A 1 89 ? -21.789 -3.147 29.718 1.00 88.38 89 ASP A N 1
ATOM 656 C CA . ASP A 1 89 ? -23.138 -3.704 29.800 1.00 88.38 89 ASP A CA 1
ATOM 657 C C . ASP A 1 89 ? -23.189 -4.869 30.795 1.00 88.38 89 ASP A C 1
ATOM 659 O O . ASP A 1 89 ? -24.033 -4.881 31.698 1.00 88.38 89 ASP A O 1
ATOM 663 N N . SER A 1 90 ? -22.222 -5.786 30.728 1.00 87.25 90 SER A N 1
ATOM 664 C CA . SER A 1 90 ? -22.089 -6.889 31.688 1.00 87.25 90 SER A CA 1
ATOM 665 C C . SER A 1 90 ? -21.975 -6.386 33.132 1.00 87.25 90 SER A C 1
ATOM 667 O O . SER A 1 90 ? -22.694 -6.864 34.010 1.00 87.25 90 SER A O 1
ATOM 669 N N . ILE A 1 91 ? -21.142 -5.373 33.393 1.00 84.81 91 ILE A N 1
ATOM 670 C CA . ILE A 1 91 ? -20.999 -4.784 34.735 1.00 84.81 91 ILE A CA 1
ATOM 671 C C . ILE A 1 91 ? -22.298 -4.110 35.194 1.00 84.81 91 ILE A C 1
ATOM 673 O O . ILE A 1 91 ? -22.665 -4.223 36.364 1.00 84.81 91 ILE A O 1
ATOM 677 N N . SER A 1 92 ? -23.019 -3.439 34.294 1.00 83.44 92 SER A N 1
ATOM 678 C CA . SER A 1 92 ? -24.267 -2.741 34.630 1.00 83.44 92 SER A CA 1
ATOM 679 C C . SER A 1 92 ? -25.404 -3.677 35.069 1.00 83.44 92 SER A C 1
ATOM 681 O O . SER A 1 92 ? -26.296 -3.255 35.807 1.00 83.44 92 SER A O 1
ATOM 683 N N . THR A 1 93 ? -25.359 -4.950 34.663 1.00 81.88 93 THR A N 1
ATOM 684 C CA . THR A 1 93 ? -26.372 -5.964 35.010 1.00 81.88 93 THR A CA 1
ATOM 685 C C . THR A 1 93 ? -26.076 -6.715 36.313 1.00 81.88 93 THR A C 1
ATOM 687 O O . THR A 1 93 ? -26.995 -7.276 36.913 1.00 81.88 93 THR A O 1
ATOM 690 N N . LEU A 1 94 ? -24.833 -6.676 36.813 1.00 80.94 94 LEU A N 1
ATOM 691 C CA . LEU A 1 94 ? -24.428 -7.333 38.067 1.00 80.94 94 LEU A CA 1
ATOM 692 C C . LEU A 1 94 ? -25.255 -6.913 39.303 1.00 80.94 94 LEU A C 1
ATOM 694 O O . LEU A 1 94 ? -25.660 -7.807 40.048 1.00 80.94 94 LEU A O 1
ATOM 698 N N . PRO A 1 95 ? -25.579 -5.621 39.527 1.00 78.56 95 PRO A N 1
ATOM 699 C CA . PRO A 1 95 ? -26.369 -5.206 40.687 1.00 78.56 95 PRO A CA 1
ATOM 700 C C . PRO A 1 95 ? -27.782 -5.804 40.696 1.00 78.56 95 PRO A C 1
ATOM 702 O O . PRO A 1 95 ? -28.295 -6.155 41.753 1.00 78.56 95 PRO A O 1
ATOM 705 N N . GLN A 1 96 ? -28.400 -5.970 39.520 1.00 75.69 96 GLN A N 1
ATOM 706 C CA . GLN A 1 96 ? -29.741 -6.557 39.394 1.00 75.69 96 GLN A CA 1
ATOM 707 C C . GLN A 1 96 ? -29.734 -8.054 39.739 1.00 75.69 96 GLN A C 1
ATOM 709 O O . GLN A 1 96 ? -30.716 -8.583 40.257 1.00 75.69 96 GLN A O 1
ATOM 714 N N . LEU A 1 97 ? -28.616 -8.738 39.475 1.00 66.44 97 LEU A N 1
ATOM 715 C CA . LEU A 1 97 ? -28.425 -10.145 39.818 1.00 66.44 97 LEU A CA 1
ATOM 716 C C . LEU A 1 97 ? -28.193 -10.339 41.327 1.00 66.44 97 LEU A C 1
ATOM 718 O O . LEU A 1 97 ? -28.737 -11.275 41.914 1.00 66.44 97 LEU A O 1
ATOM 722 N N . GLU A 1 98 ? -27.424 -9.448 41.963 1.00 72.38 98 GLU A N 1
ATOM 723 C CA . GLU A 1 98 ? -27.255 -9.430 43.425 1.00 72.38 98 GLU A CA 1
ATOM 724 C C . GLU A 1 98 ? -28.580 -9.150 44.148 1.00 72.38 98 GLU A C 1
ATOM 726 O O . GLU A 1 98 ? -28.900 -9.817 45.135 1.00 72.38 98 GLU A O 1
ATOM 731 N N . GLU A 1 99 ? -29.389 -8.220 43.637 1.00 75.12 99 GLU A N 1
ATOM 732 C CA . GLU A 1 99 ? -30.694 -7.888 44.218 1.00 75.12 99 GLU A CA 1
ATOM 733 C C . GLU A 1 99 ? -31.704 -9.046 44.071 1.00 75.12 99 GLU A C 1
ATOM 735 O O . GLU A 1 99 ? -32.459 -9.349 45.002 1.00 75.12 99 GLU A O 1
ATOM 740 N N . ALA A 1 100 ? -31.665 -9.764 42.942 1.00 68.00 100 ALA A N 1
ATOM 741 C CA . ALA A 1 100 ? -32.476 -10.961 42.704 1.00 68.00 100 ALA A CA 1
ATOM 742 C C . ALA A 1 100 ? -32.107 -12.144 43.623 1.00 68.00 100 ALA A C 1
ATOM 744 O O . ALA A 1 100 ? -32.976 -12.940 43.972 1.00 68.00 100 ALA A O 1
ATOM 745 N N . LEU A 1 101 ? -30.842 -12.262 44.044 1.00 64.75 101 LEU A N 1
ATOM 746 C CA . LEU A 1 101 ? -30.397 -13.287 45.000 1.00 64.75 101 LEU A CA 1
ATOM 747 C C . LEU A 1 101 ? -30.822 -12.987 46.441 1.00 64.75 101 LEU A C 1
ATOM 749 O O . LEU A 1 101 ? -30.997 -13.915 47.224 1.00 64.75 101 LEU A O 1
ATOM 753 N N . TYR A 1 102 ? -30.973 -11.712 46.803 1.00 67.19 102 TYR A N 1
ATOM 754 C CA . TYR A 1 102 ? -31.351 -11.310 48.162 1.00 67.19 102 TYR A CA 1
ATOM 755 C C . TYR A 1 102 ? -32.871 -11.317 48.399 1.00 67.19 102 TYR A C 1
ATOM 757 O O . TYR A 1 102 ? -33.325 -11.281 49.541 1.00 67.19 102 TYR A O 1
ATOM 765 N N . THR A 1 103 ? -33.663 -11.337 47.325 1.00 66.62 103 THR A N 1
ATOM 766 C CA . THR A 1 103 ? -35.135 -11.326 47.369 1.00 66.62 103 THR A CA 1
ATOM 767 C C . THR A 1 103 ? -35.779 -12.705 47.160 1.00 66.62 103 THR A C 1
ATOM 769 O O . THR A 1 103 ? -37.003 -12.807 47.270 1.00 66.62 103 THR A O 1
ATOM 772 N N . ALA A 1 104 ? -34.981 -13.751 46.902 1.00 53.78 104 ALA A N 1
ATOM 773 C CA . ALA A 1 104 ? -35.395 -15.157 46.790 1.00 53.78 104 ALA A CA 1
ATOM 774 C C . ALA A 1 104 ? -35.265 -15.910 48.126 1.00 53.78 104 ALA A C 1
ATOM 776 O O . ALA A 1 104 ? -36.148 -16.755 48.403 1.00 53.78 104 ALA A O 1
#

Sequence (104 aa):
GAQAIAHILPRMVSLTSLNVTDNNIGEKGGQALSNALVGCNRIIKLETKLNSLPFGVAKGIHSTLTAHRAEARVTEVEELKAEVEDLTDSISTLPQLEEALYTA

Foldseek 3Di:
DLLVCLVCQLVCQPDAEEEPAQVLCAAVSLQSNLVSLLSHLRHLYYHHHNRNYDPVSVVSNVVSSVVSVVVVVVVVVVVVVVVVVVVVVVVVCVVVVVVVVVVD

InterPro domains:
  IPR001611 Leucine-rich repeat [PF13516] (14-34)
  IPR032675 Leucine-rich repeat domain superfamily [G3DSA:3.80.10.10] (1-99)

Organism: NCBI:txid797122